Protein AF-A0A0S8A837-F1 (afdb_monomer_lite)

Secondary structure (DSSP, 8-state):
--SHHHHHHHHGGG-TTS--HHHHHHHHHHHHHHHHHHHHHHHHHHHHHHHHHHHH--SS---HHHHHHHHHHHHHHHHHHHHHHHHHHH----

Sequence (94 aa):
MFPYLIQVAEGDKIRPLGIDMSIESMSTQNFSTGMFYFLLFGIVVFLTISFLFMFKDKTQKLKTGEKLLFVMILIGVVVAIVFGAAQMMHGFLV

Foldseek 3Di:
DPPVVVVVVVVVVVPPPPDPCVVVLVVVLVVLVVVLVVVVVVLVVVVVVLVVVVPPCPPDDDDPVNVVVSVVVVVVSVVVNVVSVVCNVVSDDD

pLDDT: mean 72.46, std 15.06, range [46.5, 93.62]

Structure (mmCIF, N/CA/C/O backbone):
data_AF-A0A0S8A837-F1
#
_entry.id   AF-A0A0S8A837-F1
#
loop_
_atom_site.group_PDB
_atom_site.id
_atom_site.type_symbol
_atom_site.label_atom_id
_atom_site.label_alt_id
_atom_site.label_comp_id
_atom_site.label_asym_id
_atom_site.label_entity_id
_atom_site.label_seq_id
_atom_site.pdbx_PDB_ins_code
_atom_site.Cartn_x
_atom_site.Cartn_y
_atom_site.Cartn_z
_atom_site.occupancy
_atom_site.B_iso_or_equiv
_atom_site.auth_seq_id
_atom_site.auth_comp_id
_atom_site.auth_asym_id
_atom_site.auth_atom_id
_atom_site.pdbx_PDB_model_num
ATOM 1 N N . MET A 1 1 ? 26.945 -8.118 -52.269 1.00 46.50 1 MET A N 1
ATOM 2 C CA . MET A 1 1 ? 27.384 -6.822 -51.700 1.00 46.50 1 MET A CA 1
ATOM 3 C C . MET A 1 1 ? 26.210 -5.834 -51.617 1.00 46.50 1 MET A C 1
ATOM 5 O O . MET A 1 1 ? 26.324 -4.713 -52.063 1.00 46.50 1 MET A O 1
ATOM 9 N N . PHE A 1 2 ? 25.057 -6.256 -51.089 1.00 54.84 2 PHE A N 1
ATOM 10 C CA . PHE A 1 2 ? 23.861 -5.420 -50.888 1.00 54.84 2 PHE A CA 1
ATOM 11 C C . PHE A 1 2 ? 22.986 -5.777 -49.650 1.00 54.84 2 PHE A C 1
ATOM 13 O O . PHE A 1 2 ? 21.992 -5.088 -49.453 1.00 54.84 2 PHE A O 1
ATOM 20 N N . PRO A 1 3 ? 23.294 -6.767 -48.769 1.00 52.78 3 PRO A N 1
ATOM 21 C CA . PRO A 1 3 ? 22.422 -7.044 -47.618 1.00 52.78 3 PRO A CA 1
ATOM 22 C C . PRO A 1 3 ? 22.619 -6.073 -46.439 1.00 52.78 3 PRO A C 1
ATOM 24 O O . PRO A 1 3 ? 21.746 -5.971 -45.588 1.00 52.78 3 PRO A O 1
ATOM 27 N N . TYR A 1 4 ? 23.729 -5.326 -46.393 1.00 53.50 4 TYR A N 1
ATOM 28 C CA . TYR A 1 4 ? 24.006 -4.391 -45.296 1.00 53.50 4 TYR A CA 1
ATOM 29 C C . TYR A 1 4 ? 23.165 -3.109 -45.350 1.00 53.50 4 TYR A C 1
ATOM 31 O O . TYR A 1 4 ? 22.953 -2.500 -44.312 1.00 53.50 4 TYR A O 1
ATOM 39 N N . LEU A 1 5 ? 22.655 -2.696 -46.518 1.00 47.66 5 LEU A N 1
ATOM 40 C CA . LEU A 1 5 ? 21.923 -1.424 -46.628 1.00 47.66 5 LEU A CA 1
ATOM 41 C C . LEU A 1 5 ? 20.443 -1.535 -46.239 1.00 47.66 5 LEU A C 1
ATOM 43 O O . LEU A 1 5 ? 19.823 -0.531 -45.908 1.00 47.66 5 LEU A O 1
ATOM 47 N N . ILE A 1 6 ? 19.884 -2.748 -46.233 1.00 52.44 6 ILE A N 1
ATOM 48 C 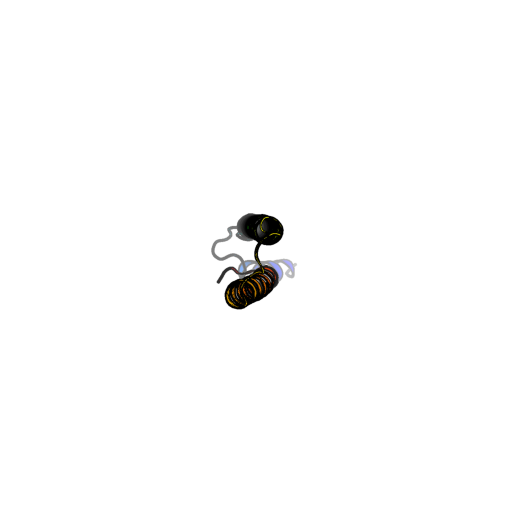CA . ILE A 1 6 ? 18.495 -2.990 -45.816 1.00 52.44 6 ILE A CA 1
ATOM 49 C C . ILE A 1 6 ? 18.391 -2.983 -44.284 1.00 52.44 6 ILE A C 1
ATOM 51 O O . ILE A 1 6 ? 17.445 -2.432 -43.732 1.00 52.44 6 ILE A O 1
ATOM 55 N N . GLN A 1 7 ? 19.414 -3.485 -43.587 1.00 50.75 7 GLN A N 1
ATOM 56 C CA . GLN A 1 7 ? 19.424 -3.566 -42.123 1.00 50.75 7 GLN A CA 1
ATOM 57 C C . GLN A 1 7 ? 19.534 -2.186 -41.444 1.00 50.75 7 GLN A C 1
ATOM 59 O O . GLN A 1 7 ? 19.015 -1.988 -40.348 1.00 50.75 7 GLN A O 1
ATOM 64 N N . VAL A 1 8 ? 20.154 -1.206 -42.115 1.00 54.84 8 VAL A N 1
ATOM 65 C CA . VAL A 1 8 ? 20.282 0.175 -41.612 1.00 54.84 8 VAL A CA 1
ATOM 66 C C . VAL A 1 8 ? 18.963 0.952 -41.750 1.00 54.84 8 VAL A C 1
ATOM 68 O O . VAL A 1 8 ? 18.669 1.798 -40.913 1.00 54.84 8 VAL A O 1
ATOM 71 N N . ALA A 1 9 ? 18.123 0.624 -42.741 1.00 52.28 9 ALA A N 1
ATOM 72 C CA . ALA A 1 9 ? 16.832 1.287 -42.956 1.00 52.28 9 ALA A CA 1
ATOM 73 C C . ALA A 1 9 ? 15.741 0.862 -41.949 1.00 52.28 9 ALA A C 1
ATOM 75 O O . ALA A 1 9 ? 14.782 1.602 -41.721 1.00 52.28 9 ALA A O 1
ATOM 76 N N . GLU A 1 10 ? 15.876 -0.315 -41.331 1.00 53.78 10 GLU A N 1
ATOM 77 C CA . GLU A 1 10 ? 14.973 -0.783 -40.269 1.00 53.78 10 GLU A CA 1
ATOM 78 C C . GLU A 1 10 ? 15.390 -0.308 -38.870 1.00 53.78 10 GLU A C 1
ATOM 80 O O . GLU A 1 10 ? 14.525 -0.093 -38.022 1.00 53.78 10 GLU A O 1
ATOM 85 N N . GLY A 1 11 ? 16.686 -0.064 -38.639 1.00 50.41 11 GLY A N 1
ATOM 86 C CA . GLY A 1 11 ? 17.208 0.455 -37.367 1.00 50.41 11 GLY A CA 1
ATOM 87 C C . GLY A 1 11 ? 16.981 1.955 -37.134 1.00 50.41 11 GLY A C 1
ATOM 88 O O . GLY A 1 11 ? 17.080 2.421 -36.000 1.00 50.41 11 GLY A O 1
ATOM 89 N N . ASP A 1 12 ? 16.651 2.712 -38.183 1.00 51.47 12 ASP A N 1
ATOM 90 C CA . ASP A 1 12 ? 16.468 4.170 -38.121 1.00 51.47 12 ASP A CA 1
ATOM 91 C C . ASP A 1 12 ? 15.049 4.582 -37.678 1.00 51.47 12 ASP A C 1
ATOM 93 O O . ASP A 1 12 ? 14.825 5.673 -37.162 1.00 51.47 12 ASP A O 1
ATOM 97 N N . LYS A 1 13 ? 14.064 3.675 -37.776 1.00 52.12 13 LYS A N 1
ATOM 98 C CA . LYS A 1 13 ? 12.667 3.965 -37.391 1.00 52.12 13 LYS A CA 1
ATOM 99 C C . LYS A 1 13 ? 12.430 4.035 -35.874 1.00 52.12 13 LYS A C 1
ATOM 101 O O . LYS A 1 13 ? 11.343 4.420 -35.457 1.00 52.12 13 LYS A O 1
ATOM 106 N N . ILE A 1 14 ? 13.422 3.669 -35.056 1.00 58.06 14 ILE A N 1
ATOM 107 C CA . ILE A 1 14 ? 13.328 3.618 -33.581 1.00 58.06 14 ILE A CA 1
ATOM 108 C C . ILE A 1 14 ? 14.096 4.786 -32.920 1.00 58.06 14 ILE A C 1
ATOM 110 O O . ILE A 1 14 ? 14.034 4.974 -31.707 1.00 58.06 14 ILE A O 1
ATOM 114 N N . ARG A 1 15 ? 14.799 5.624 -33.696 1.00 59.59 15 ARG A N 1
ATOM 115 C CA . ARG A 1 15 ? 15.657 6.701 -33.176 1.00 59.59 15 ARG A CA 1
ATOM 116 C C . ARG A 1 15 ? 15.183 8.058 -33.701 1.00 59.59 15 ARG A C 1
ATOM 118 O O . ARG A 1 15 ? 15.627 8.470 -34.765 1.00 59.59 15 ARG A O 1
ATOM 125 N N . PRO A 1 16 ? 14.337 8.804 -32.968 1.00 60.81 16 PRO A N 1
ATOM 126 C CA . PRO A 1 16 ? 13.730 10.028 -33.489 1.00 60.81 16 PRO A CA 1
ATOM 127 C C . PRO A 1 16 ? 14.728 11.138 -33.858 1.00 60.81 16 PRO A C 1
ATOM 129 O O . PRO A 1 16 ? 14.336 12.034 -34.592 1.00 60.81 16 PRO A O 1
ATOM 132 N N . LEU A 1 17 ? 15.995 11.076 -33.409 1.00 68.50 17 LEU A N 1
ATOM 133 C CA . LEU A 1 17 ? 17.088 11.982 -33.814 1.00 68.50 17 LEU A CA 1
ATOM 134 C C . LEU A 1 17 ? 18.491 11.321 -33.780 1.00 68.50 17 LEU A C 1
ATOM 136 O O . LEU A 1 17 ? 19.492 11.994 -33.548 1.00 68.50 17 LEU A O 1
ATOM 140 N N . GLY A 1 18 ? 18.598 9.995 -33.934 1.00 63.25 18 GLY A N 1
ATOM 141 C CA . GLY A 1 18 ? 19.891 9.287 -33.817 1.00 63.25 18 GLY A CA 1
ATOM 142 C C . GLY A 1 18 ? 20.483 9.227 -32.396 1.00 63.25 18 GLY A C 1
ATOM 143 O O . GLY A 1 18 ? 21.584 8.713 -32.208 1.00 63.25 18 GLY A O 1
ATOM 144 N N . ILE A 1 19 ? 19.743 9.722 -31.400 1.00 61.62 19 ILE A N 1
ATOM 145 C CA . ILE A 1 19 ? 20.077 9.655 -29.977 1.00 61.62 19 ILE A CA 1
ATOM 146 C C . ILE A 1 19 ? 19.481 8.365 -29.403 1.00 61.62 19 ILE A C 1
ATOM 148 O O . ILE A 1 19 ? 18.283 8.112 -29.555 1.00 61.62 19 ILE A O 1
ATOM 152 N N . ASP A 1 20 ? 20.310 7.549 -28.748 1.00 60.91 20 ASP A N 1
ATOM 153 C CA . ASP A 1 20 ? 19.875 6.346 -28.028 1.00 60.91 20 ASP A CA 1
ATOM 154 C C . ASP A 1 20 ? 19.086 6.719 -26.767 1.00 60.91 20 ASP A C 1
ATOM 156 O O . ASP A 1 20 ? 19.596 6.700 -25.647 1.00 60.91 20 ASP A O 1
ATOM 160 N N . MET A 1 21 ? 17.796 7.010 -26.939 1.00 60.88 21 MET A N 1
ATOM 161 C CA . MET A 1 21 ? 16.859 7.215 -25.824 1.00 60.88 21 MET A CA 1
ATOM 162 C C . MET A 1 21 ? 16.636 5.938 -24.989 1.00 60.88 21 MET A C 1
ATOM 164 O O . MET A 1 21 ? 16.020 5.982 -23.926 1.00 60.88 21 MET A O 1
ATOM 168 N N . SER A 1 22 ? 17.157 4.789 -25.434 1.00 61.03 22 SER A N 1
ATOM 169 C CA . SER A 1 22 ? 17.115 3.528 -24.689 1.00 61.03 22 SER A CA 1
ATOM 170 C C . SER A 1 22 ? 17.872 3.595 -23.354 1.00 61.03 22 SER A C 1
ATOM 172 O O . SER A 1 22 ? 17.439 2.965 -22.394 1.00 61.03 22 SER A O 1
ATOM 174 N N . ILE A 1 23 ? 18.956 4.379 -23.248 1.00 57.31 23 ILE A N 1
ATOM 175 C CA . ILE A 1 23 ? 19.729 4.510 -21.994 1.00 57.31 23 ILE A CA 1
ATOM 176 C C . ILE A 1 23 ? 19.018 5.423 -20.987 1.00 57.31 23 ILE A C 1
ATOM 178 O O . ILE A 1 23 ? 18.973 5.125 -19.793 1.00 57.31 23 ILE A O 1
ATOM 182 N N . GLU A 1 24 ? 18.418 6.512 -21.459 1.00 61.50 24 GLU A N 1
ATOM 183 C CA . GLU A 1 24 ? 17.665 7.435 -20.606 1.00 61.50 24 GLU A CA 1
ATOM 184 C C . GLU A 1 24 ? 16.381 6.774 -20.074 1.00 61.50 24 GLU A C 1
ATOM 186 O O . GLU A 1 24 ? 16.058 6.895 -18.894 1.00 61.50 24 GLU A O 1
ATOM 191 N N . SER A 1 25 ? 15.735 5.932 -20.889 1.00 58.19 25 SER A N 1
ATOM 192 C CA . SER A 1 25 ? 14.600 5.100 -20.471 1.00 58.19 25 SER A CA 1
ATOM 193 C C . SER A 1 25 ? 14.964 4.073 -19.381 1.00 58.1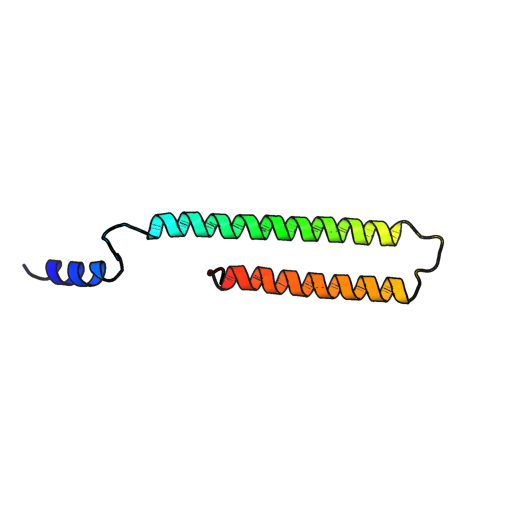9 25 SER A C 1
ATOM 195 O O . SER A 1 25 ? 14.210 3.922 -18.417 1.00 58.19 25 SER A O 1
ATOM 197 N N . MET A 1 26 ? 16.141 3.432 -19.453 1.00 58.25 26 MET A N 1
ATOM 198 C CA . MET A 1 26 ? 16.619 2.514 -18.399 1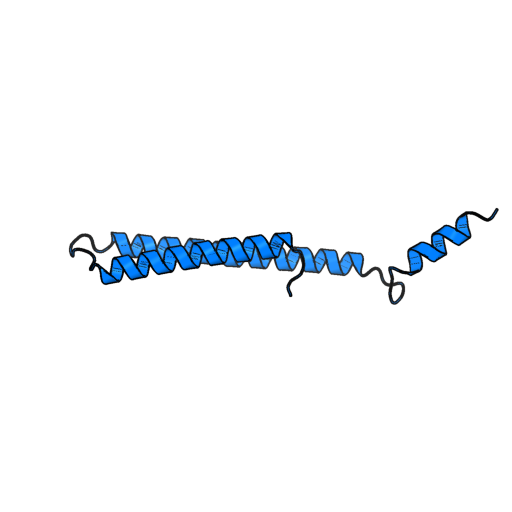.00 58.25 26 MET A CA 1
ATOM 199 C C . MET A 1 26 ? 16.871 3.226 -17.058 1.00 58.25 26 MET A C 1
ATOM 201 O O . MET A 1 26 ? 16.634 2.655 -15.991 1.00 58.25 26 MET A O 1
ATOM 205 N N . SER A 1 27 ? 17.331 4.480 -17.090 1.00 59.53 27 SER A N 1
ATOM 206 C CA . SER A 1 27 ? 17.488 5.324 -15.896 1.00 59.53 27 SER A CA 1
ATOM 207 C C . SER A 1 27 ? 16.130 5.677 -15.269 1.00 59.53 27 SER A C 1
ATOM 209 O O . SER A 1 27 ? 15.911 5.458 -14.072 1.00 59.53 27 SER A O 1
ATOM 211 N N . THR A 1 28 ? 15.171 6.129 -16.082 1.00 60.56 28 THR A N 1
ATOM 212 C CA . THR A 1 28 ? 13.814 6.491 -15.633 1.00 60.56 28 THR A CA 1
ATOM 213 C C . THR A 1 28 ? 13.033 5.293 -15.076 1.00 60.56 28 THR A C 1
ATOM 215 O O . THR A 1 28 ? 12.282 5.433 -14.107 1.00 60.56 28 THR A O 1
ATOM 218 N N . GLN A 1 29 ? 13.254 4.093 -15.616 1.00 60.38 29 GLN A N 1
ATOM 219 C CA . GLN A 1 29 ? 12.632 2.856 -15.136 1.00 60.38 29 GLN A CA 1
ATOM 220 C C . GLN A 1 29 ? 13.075 2.479 -13.706 1.00 60.38 29 GLN A C 1
ATOM 222 O O . GLN A 1 29 ? 12.255 2.058 -12.880 1.00 60.38 29 GLN A O 1
ATOM 227 N N . ASN A 1 30 ? 14.352 2.690 -13.374 1.00 60.19 30 ASN A N 1
ATOM 228 C CA . ASN A 1 30 ? 14.874 2.462 -12.022 1.00 60.19 30 ASN A CA 1
ATOM 229 C C . ASN A 1 30 ? 14.344 3.494 -11.009 1.00 60.19 30 ASN A C 1
ATOM 231 O O . ASN A 1 30 ? 14.074 3.143 -9.859 1.00 60.19 30 ASN A O 1
ATOM 235 N N . PHE A 1 31 ? 14.122 4.742 -11.436 1.00 64.31 31 PHE A N 1
ATOM 236 C CA . PHE A 1 31 ? 13.546 5.788 -10.583 1.00 64.31 31 PHE A CA 1
ATOM 237 C C . PHE A 1 31 ? 12.087 5.492 -10.189 1.00 64.31 31 PHE A C 1
ATOM 239 O O . PHE A 1 31 ? 11.735 5.583 -9.010 1.00 64.31 31 PHE A O 1
ATOM 246 N N . SER A 1 32 ? 11.259 5.056 -11.147 1.00 69.88 32 SER A N 1
ATOM 247 C CA . SER A 1 32 ? 9.870 4.638 -10.878 1.00 69.88 32 SER A CA 1
ATOM 248 C C . SER A 1 32 ? 9.815 3.469 -9.885 1.00 69.88 32 SER A C 1
ATOM 250 O O . SER A 1 32 ? 8.999 3.442 -8.960 1.00 69.88 32 SER A O 1
ATOM 252 N N . THR A 1 33 ? 10.778 2.550 -9.999 1.00 78.88 33 THR A N 1
ATOM 253 C CA . THR A 1 33 ? 10.871 1.398 -9.104 1.00 78.88 33 THR A CA 1
ATOM 254 C C . THR A 1 33 ? 11.194 1.789 -7.659 1.00 78.88 33 THR A C 1
ATOM 256 O O . THR A 1 33 ? 10.569 1.284 -6.723 1.00 78.88 33 THR A O 1
ATOM 259 N N . GLY A 1 34 ? 12.113 2.736 -7.460 1.00 80.00 34 GLY A N 1
ATOM 260 C CA . GLY A 1 34 ? 12.469 3.237 -6.128 1.00 80.00 34 GLY A CA 1
ATOM 261 C C . GLY A 1 34 ? 11.305 3.912 -5.392 1.00 80.00 34 GLY A C 1
ATOM 262 O O . GLY A 1 34 ? 11.102 3.665 -4.202 1.00 80.00 34 GLY A O 1
ATOM 263 N N . MET A 1 35 ? 10.496 4.708 -6.099 1.00 82.31 35 MET A N 1
ATOM 264 C CA . MET A 1 35 ? 9.332 5.392 -5.518 1.00 82.31 35 MET A CA 1
ATOM 265 C C . MET A 1 35 ? 8.252 4.413 -5.042 1.00 82.31 35 MET A C 1
ATOM 267 O O . MET A 1 35 ? 7.669 4.614 -3.975 1.00 82.31 35 MET A O 1
ATOM 271 N N . PHE A 1 36 ? 8.018 3.323 -5.778 1.00 82.88 36 PHE A N 1
ATOM 272 C CA . PHE A 1 36 ? 7.084 2.277 -5.356 1.00 82.88 36 PHE A CA 1
ATOM 273 C C . PHE A 1 36 ? 7.519 1.617 -4.044 1.00 82.88 36 PHE A C 1
ATOM 275 O O . PHE A 1 36 ? 6.714 1.512 -3.120 1.00 82.88 36 PHE A O 1
ATOM 282 N N . TYR A 1 37 ? 8.794 1.232 -3.920 1.00 86.88 37 TYR A N 1
ATOM 283 C CA . TYR A 1 37 ? 9.307 0.653 -2.675 1.00 86.88 37 TYR A CA 1
ATOM 284 C C . TYR A 1 37 ? 9.245 1.636 -1.503 1.00 86.88 37 TYR A C 1
ATOM 286 O O . TYR A 1 37 ? 8.931 1.231 -0.384 1.00 86.88 37 TYR A O 1
ATOM 294 N N . PHE A 1 38 ? 9.483 2.926 -1.748 1.00 88.06 38 PHE A N 1
ATOM 295 C CA . PHE A 1 38 ? 9.335 3.963 -0.728 1.00 88.06 38 PHE A CA 1
ATOM 296 C C . PHE A 1 38 ? 7.881 4.101 -0.245 1.00 88.06 38 PHE A C 1
ATOM 298 O O . PHE A 1 38 ? 7.625 4.140 0.960 1.00 88.06 38 PHE A O 1
ATOM 305 N N . LEU A 1 39 ? 6.917 4.108 -1.169 1.00 88.38 39 LEU A N 1
ATOM 306 C CA . LEU A 1 39 ? 5.490 4.139 -0.833 1.00 88.38 39 LEU A CA 1
ATOM 307 C C . LEU A 1 39 ? 5.050 2.864 -0.104 1.00 88.38 39 LEU A C 1
ATOM 309 O O . LEU A 1 39 ? 4.346 2.948 0.903 1.00 88.38 39 LEU A O 1
ATOM 313 N N . LEU A 1 40 ? 5.510 1.694 -0.556 1.00 90.25 40 LEU A N 1
ATOM 314 C CA . LEU A 1 40 ? 5.257 0.412 0.101 1.00 90.25 40 LEU A CA 1
ATOM 315 C C . LEU A 1 40 ? 5.791 0.420 1.541 1.00 90.25 40 LEU A C 1
ATOM 317 O O . LEU A 1 40 ? 5.092 0.005 2.465 1.00 90.25 40 LEU A O 1
ATOM 321 N N . PHE A 1 41 ? 6.998 0.951 1.751 1.00 92.94 41 PHE A N 1
ATOM 322 C CA . PHE A 1 41 ? 7.571 1.120 3.084 1.00 92.94 41 PHE A CA 1
ATOM 323 C C . PHE A 1 41 ? 6.709 2.043 3.957 1.00 92.94 41 PHE A C 1
ATOM 325 O O . PHE A 1 41 ? 6.401 1.698 5.099 1.00 92.94 41 PHE A O 1
ATOM 332 N N . GLY A 1 42 ? 6.243 3.171 3.413 1.00 91.69 42 GLY A N 1
ATOM 333 C CA . GLY A 1 42 ? 5.314 4.070 4.103 1.00 91.69 42 GLY A CA 1
ATOM 334 C C . GLY A 1 42 ? 4.015 3.378 4.534 1.00 91.69 42 GLY A C 1
ATOM 335 O O . GLY A 1 42 ? 3.577 3.545 5.673 1.00 91.69 42 GLY A O 1
ATOM 336 N N . ILE A 1 43 ? 3.439 2.540 3.666 1.00 91.19 43 ILE A N 1
ATOM 337 C CA . ILE A 1 43 ? 2.246 1.734 3.975 1.00 91.19 43 ILE A CA 1
ATOM 338 C C . ILE A 1 43 ? 2.520 0.767 5.135 1.00 91.19 43 ILE A C 1
ATOM 340 O O . ILE A 1 43 ? 1.704 0.660 6.051 1.00 91.19 43 ILE A O 1
ATOM 344 N N . VAL A 1 44 ? 3.670 0.089 5.131 1.00 92.38 44 VAL A N 1
ATOM 345 C CA . VAL A 1 44 ? 4.060 -0.841 6.204 1.00 92.38 44 VAL A CA 1
ATOM 346 C C . VAL A 1 44 ? 4.212 -0.113 7.541 1.00 92.38 44 VAL A C 1
ATOM 348 O O . VAL A 1 44 ? 3.695 -0.580 8.562 1.00 92.38 44 VAL A O 1
ATOM 351 N N . VAL A 1 45 ? 4.866 1.052 7.549 1.00 93.62 45 VAL A N 1
ATOM 352 C CA . VAL A 1 45 ? 5.007 1.886 8.755 1.00 93.62 45 VAL A CA 1
ATOM 353 C C . VAL A 1 45 ? 3.637 2.335 9.265 1.00 93.62 45 VAL A C 1
ATOM 355 O O . VAL A 1 45 ? 3.341 2.188 10.453 1.00 93.62 45 VAL A O 1
ATOM 358 N N . PHE A 1 46 ? 2.773 2.818 8.372 1.00 90.56 46 PHE A N 1
ATOM 359 C CA . PHE A 1 46 ? 1.418 3.240 8.717 1.00 90.56 46 PHE A CA 1
ATOM 360 C C . PHE A 1 46 ? 0.588 2.097 9.323 1.00 90.56 46 PHE A C 1
ATOM 362 O O . PHE A 1 46 ? -0.004 2.272 10.391 1.00 90.56 46 PHE A O 1
ATOM 369 N N . LEU A 1 47 ? 0.592 0.911 8.702 1.00 90.19 47 LEU A N 1
ATOM 370 C CA . LEU A 1 47 ? -0.092 -0.273 9.233 1.00 90.19 47 LEU A CA 1
ATOM 371 C C . LEU A 1 47 ? 0.436 -0.659 10.618 1.00 90.19 47 LEU A C 1
ATOM 373 O O . LEU A 1 47 ? -0.354 -0.957 11.513 1.00 90.19 47 LEU A O 1
ATOM 377 N N . THR A 1 48 ? 1.754 -0.607 10.816 1.00 90.00 48 THR A N 1
ATOM 378 C CA . THR A 1 48 ? 2.393 -0.940 12.098 1.00 90.00 48 THR A CA 1
ATOM 379 C C . THR A 1 48 ? 1.910 -0.019 13.217 1.00 90.00 48 THR A C 1
ATOM 381 O O . THR A 1 48 ? 1.525 -0.491 14.288 1.00 90.00 48 THR A O 1
ATOM 384 N N . ILE A 1 49 ? 1.869 1.293 12.963 1.00 88.56 49 ILE A N 1
ATOM 385 C CA . ILE A 1 49 ? 1.369 2.281 13.929 1.00 88.56 49 ILE A CA 1
ATOM 386 C C . ILE A 1 49 ? -0.124 2.064 14.195 1.00 88.56 49 ILE A C 1
ATOM 388 O O . ILE A 1 49 ? -0.549 2.090 15.350 1.00 88.56 49 ILE A O 1
ATOM 392 N N . SER A 1 50 ? -0.912 1.808 13.149 1.00 84.88 50 SER A N 1
ATOM 393 C CA . SER A 1 50 ? -2.355 1.583 13.269 1.00 84.88 50 SER A CA 1
ATOM 394 C C . SER A 1 50 ? -2.676 0.348 14.126 1.00 84.88 50 SER A C 1
ATOM 396 O O . SER A 1 50 ? -3.514 0.413 15.027 1.00 84.88 50 SER A O 1
ATOM 398 N N . PHE A 1 51 ? -1.947 -0.757 13.934 1.00 83.69 51 PHE A N 1
ATOM 399 C CA . PHE A 1 51 ? -2.074 -1.953 14.772 1.00 83.69 51 PHE A CA 1
ATOM 400 C C . PHE A 1 51 ? -1.601 -1.718 16.211 1.00 83.69 51 PHE A C 1
ATOM 402 O O . PHE A 1 51 ? -2.290 -2.118 17.150 1.00 83.69 51 PHE A O 1
ATOM 409 N N . LEU A 1 52 ? -0.460 -1.049 16.411 1.00 85.38 52 LEU A N 1
ATOM 410 C CA . LEU A 1 52 ? 0.026 -0.694 17.751 1.00 85.38 52 LEU A CA 1
ATOM 411 C C . LEU A 1 52 ? -0.997 0.144 18.521 1.00 85.38 52 LEU A C 1
ATOM 413 O O . LEU A 1 52 ? -1.209 -0.089 19.711 1.00 85.38 52 LEU A O 1
ATOM 417 N N . PHE A 1 53 ? -1.657 1.081 17.842 1.00 79.75 53 PHE A N 1
ATOM 418 C CA . PHE A 1 53 ? -2.714 1.897 18.427 1.00 79.75 53 PHE A CA 1
ATOM 419 C C . PHE A 1 53 ? -3.908 1.039 18.870 1.00 79.75 53 PHE A C 1
ATOM 421 O O . PHE A 1 53 ? -4.382 1.187 19.993 1.00 79.75 53 PHE A O 1
ATOM 428 N N . MET A 1 54 ? -4.317 0.064 18.053 1.00 73.75 54 MET A N 1
ATOM 429 C CA . MET A 1 54 ? -5.404 -0.866 18.385 1.00 73.75 54 MET A CA 1
ATOM 430 C C . MET A 1 54 ? -5.118 -1.717 19.635 1.00 73.75 54 MET A C 1
ATOM 432 O O . MET A 1 54 ? -6.037 -2.047 20.382 1.00 73.75 54 MET A O 1
ATOM 436 N N . PHE A 1 55 ? -3.855 -2.081 19.880 1.00 72.19 55 PHE A N 1
ATOM 437 C CA . PHE A 1 55 ? -3.468 -2.892 21.042 1.00 72.19 55 PHE A CA 1
ATOM 438 C C . PHE A 1 55 ? -3.178 -2.084 22.310 1.00 72.19 55 PHE A C 1
ATOM 440 O O . PHE A 1 55 ? -3.063 -2.688 23.383 1.00 72.19 55 PHE A O 1
ATOM 447 N N . LYS A 1 56 ? -3.039 -0.755 22.210 1.00 69.81 56 LYS A N 1
ATOM 448 C CA . LYS A 1 56 ? -2.666 0.099 23.345 1.00 69.81 56 LYS A CA 1
ATOM 449 C C . LYS A 1 56 ? -3.817 0.284 24.338 1.00 69.81 56 LYS A C 1
ATOM 451 O O . LYS A 1 56 ? -3.578 0.306 25.542 1.00 69.81 56 LYS A O 1
ATOM 456 N N . ASP A 1 57 ? -5.055 0.307 23.856 1.00 62.59 57 ASP A N 1
ATOM 457 C CA . ASP A 1 57 ? -6.252 0.484 24.681 1.00 62.59 57 ASP A CA 1
ATOM 458 C C . ASP A 1 57 ? -6.950 -0.856 24.960 1.00 62.59 57 ASP A C 1
ATOM 460 O O . ASP A 1 57 ? -8.009 -1.173 24.424 1.00 62.59 57 ASP A O 1
ATOM 464 N N . LYS A 1 58 ? -6.359 -1.684 25.834 1.00 57.34 58 LYS A N 1
ATOM 465 C CA . LYS A 1 58 ? -6.988 -2.949 26.279 1.00 57.34 58 LYS A CA 1
ATOM 466 C C . LYS A 1 58 ? -8.139 -2.757 27.275 1.00 57.34 58 LYS A C 1
ATOM 468 O O . LYS A 1 58 ? -8.839 -3.718 27.587 1.00 57.34 58 LYS A O 1
ATOM 473 N N . THR A 1 59 ? -8.330 -1.546 27.794 1.00 56.53 59 THR A N 1
ATOM 474 C CA . THR A 1 59 ? -9.202 -1.281 28.951 1.00 56.53 59 THR A CA 1
ATOM 475 C C . THR A 1 59 ? -10.607 -0.817 28.563 1.00 56.53 59 THR A C 1
ATOM 477 O O . THR A 1 59 ? -11.527 -0.912 29.373 1.00 56.53 59 THR A O 1
ATOM 480 N N . GLN A 1 60 ? -10.810 -0.344 27.330 1.00 57.41 60 GLN A N 1
ATOM 481 C CA . GLN A 1 60 ? -12.123 0.061 26.828 1.00 57.41 60 GLN A CA 1
ATOM 482 C C . GLN A 1 60 ? -12.468 -0.779 25.601 1.00 57.41 60 GLN A C 1
ATOM 484 O O . GLN A 1 60 ? -11.694 -0.860 24.654 1.00 57.41 60 GLN A O 1
ATOM 489 N N . LYS A 1 61 ? -13.627 -1.450 25.623 1.00 62.97 61 LYS A N 1
ATOM 490 C CA . LYS A 1 61 ? -14.152 -2.174 24.457 1.00 62.97 61 LYS A CA 1
ATOM 491 C C . LYS A 1 61 ? -14.163 -1.223 23.253 1.00 62.97 61 LYS A C 1
ATOM 493 O O . LYS A 1 61 ? -14.970 -0.296 23.239 1.00 62.97 61 LYS A O 1
ATOM 498 N N . LEU A 1 62 ? -13.298 -1.489 22.268 1.00 63.03 62 LEU A N 1
ATOM 499 C CA . LEU A 1 62 ? -13.276 -0.819 20.964 1.00 63.03 62 LEU A CA 1
ATOM 500 C C . LEU A 1 62 ? -14.706 -0.665 20.448 1.00 63.03 62 LEU A C 1
ATOM 502 O O . LEU A 1 62 ? -15.433 -1.659 20.302 1.00 63.03 62 LEU A O 1
ATOM 506 N N . LYS A 1 63 ? -15.126 0.579 20.204 1.00 74.25 63 LYS A N 1
ATOM 507 C CA . LYS A 1 63 ? -16.486 0.850 19.730 1.00 74.25 63 LYS A CA 1
ATOM 508 C C . LYS A 1 63 ? -16.656 0.236 18.342 1.00 74.25 63 LYS A C 1
ATOM 510 O O . LYS A 1 63 ? -15.728 0.229 17.535 1.00 74.25 63 LYS A O 1
ATOM 515 N N . THR A 1 64 ? -17.862 -0.237 18.022 1.00 75.12 64 THR A N 1
ATOM 516 C CA . THR A 1 64 ? -18.174 -0.809 16.697 1.00 75.12 64 THR A CA 1
ATOM 517 C C . THR A 1 64 ? -17.768 0.131 15.552 1.00 75.12 64 THR A C 1
ATOM 519 O O . THR A 1 64 ? -17.306 -0.337 14.515 1.00 75.12 64 THR A O 1
ATOM 522 N N . GLY A 1 65 ? -17.853 1.451 15.770 1.00 77.31 65 GLY A N 1
ATOM 523 C CA . GLY A 1 65 ? -17.397 2.472 14.821 1.00 77.31 65 GLY A CA 1
ATOM 524 C C . GLY A 1 65 ? -15.880 2.505 14.589 1.00 77.31 65 GLY A C 1
ATOM 525 O O . GLY A 1 65 ? -15.457 2.624 13.445 1.00 77.31 65 GLY A O 1
ATOM 526 N N . GLU A 1 66 ? -15.053 2.329 15.626 1.00 79.06 66 GLU A N 1
ATOM 527 C CA . GLU A 1 66 ? -13.587 2.261 15.469 1.00 79.06 66 GLU A CA 1
ATOM 528 C C . GLU A 1 66 ? -13.165 1.001 14.719 1.00 79.06 66 GLU A C 1
ATOM 530 O O . GLU A 1 66 ? -12.294 1.048 13.853 1.00 79.06 66 GLU A O 1
ATOM 535 N N . LYS A 1 67 ? -13.830 -0.126 14.997 1.00 79.56 67 LYS A N 1
ATOM 536 C CA . LYS A 1 67 ? -13.574 -1.373 14.271 1.00 79.56 67 LYS A CA 1
ATOM 537 C C . LYS A 1 67 ? -13.934 -1.240 12.786 1.00 79.56 67 LYS A C 1
ATOM 539 O O . LYS A 1 67 ? -13.172 -1.706 11.945 1.00 79.56 67 LYS A O 1
ATOM 544 N N . LEU A 1 68 ? -15.055 -0.592 12.458 1.00 86.75 68 LEU A N 1
ATOM 545 C CA . LEU A 1 68 ? -15.452 -0.348 11.067 1.00 86.75 68 LEU A CA 1
ATOM 546 C C . LEU A 1 68 ? -14.446 0.553 10.340 1.00 86.75 68 LEU A C 1
ATOM 548 O O . LEU A 1 68 ? -14.058 0.255 9.213 1.00 86.75 68 LEU A O 1
ATOM 552 N N . LEU A 1 69 ? -13.992 1.617 11.005 1.00 85.19 69 LEU A N 1
ATOM 553 C CA . LEU A 1 69 ? -12.995 2.536 10.462 1.00 85.19 69 LEU A CA 1
ATOM 554 C C . LEU A 1 69 ? -11.673 1.806 10.181 1.00 85.19 69 LEU A C 1
ATOM 556 O O . LEU A 1 69 ? -11.110 1.951 9.098 1.00 85.19 69 LEU A O 1
ATOM 560 N N . PHE A 1 70 ? -11.227 0.945 11.099 1.00 84.12 70 PHE A N 1
ATOM 561 C CA . PHE A 1 70 ? -10.027 0.127 10.909 1.00 84.12 70 PHE A CA 1
ATOM 562 C C . PHE A 1 70 ? -10.153 -0.846 9.727 1.00 84.12 70 PHE A C 1
ATOM 564 O O . PHE A 1 70 ? -9.230 -0.979 8.924 1.00 84.12 70 PHE A O 1
ATOM 571 N N . VAL A 1 71 ? -11.313 -1.492 9.575 1.00 88.19 71 VAL A N 1
ATOM 572 C CA . VAL A 1 71 ? -11.586 -2.381 8.435 1.00 88.19 71 VAL A CA 1
ATOM 573 C C . VAL A 1 71 ? -11.573 -1.606 7.114 1.00 88.19 71 VAL A C 1
ATOM 575 O O . VAL A 1 71 ? -10.989 -2.083 6.144 1.00 88.19 71 VAL A O 1
ATOM 578 N N . MET A 1 72 ? -12.150 -0.401 7.066 1.00 89.81 72 MET A N 1
ATOM 579 C CA . MET A 1 72 ? -12.112 0.437 5.861 1.00 89.81 72 MET A CA 1
ATOM 580 C C . MET A 1 72 ? -10.696 0.884 5.494 1.00 89.81 72 MET A C 1
ATOM 582 O O . MET A 1 72 ? -10.345 0.865 4.315 1.00 89.81 72 MET A O 1
ATOM 586 N N . ILE A 1 73 ? -9.865 1.217 6.486 1.00 89.94 73 ILE A N 1
ATOM 587 C CA . ILE A 1 73 ? -8.444 1.509 6.261 1.00 89.94 73 ILE A CA 1
ATOM 588 C C . ILE A 1 73 ? -7.737 0.285 5.670 1.00 89.94 73 ILE A C 1
ATOM 590 O O . ILE A 1 73 ? -7.036 0.420 4.670 1.00 89.94 73 ILE A O 1
ATOM 594 N N . LEU A 1 74 ? -7.943 -0.907 6.240 1.00 89.00 74 LEU A N 1
ATOM 595 C CA . LEU A 1 74 ? -7.342 -2.139 5.720 1.00 89.00 74 LEU A CA 1
ATOM 596 C C . LEU A 1 74 ? -7.741 -2.406 4.266 1.00 89.00 74 LEU A C 1
ATOM 598 O O . LEU A 1 74 ? -6.881 -2.724 3.449 1.00 89.00 74 LEU A O 1
ATOM 602 N N . ILE A 1 75 ? -9.020 -2.230 3.929 1.00 92.38 75 ILE A N 1
ATOM 603 C CA . ILE A 1 75 ? -9.504 -2.374 2.551 1.00 92.38 75 ILE A CA 1
ATOM 604 C C . ILE A 1 75 ? -8.812 -1.361 1.632 1.00 92.38 75 ILE A C 1
ATOM 606 O O . ILE A 1 75 ? -8.296 -1.746 0.584 1.00 92.38 75 ILE A O 1
ATOM 610 N N . GLY A 1 76 ? -8.747 -0.087 2.031 1.00 92.19 76 GLY A N 1
ATOM 611 C CA . GLY A 1 76 ? -8.073 0.955 1.255 1.00 92.19 76 GLY A CA 1
ATOM 612 C C . GLY A 1 76 ? -6.591 0.655 1.018 1.00 92.19 76 GLY A C 1
ATOM 613 O O . GLY A 1 76 ? -6.095 0.838 -0.092 1.00 92.19 76 GLY A O 1
ATOM 614 N N . VAL A 1 77 ? -5.899 0.122 2.027 1.00 91.31 77 VAL A N 1
ATOM 615 C CA . VAL A 1 77 ? -4.493 -0.286 1.918 1.00 91.31 77 VAL A CA 1
ATOM 616 C C . VAL A 1 77 ? -4.316 -1.444 0.937 1.00 91.31 77 VAL A C 1
ATOM 618 O O . VAL A 1 77 ? -3.428 -1.387 0.088 1.00 91.31 77 VAL A O 1
ATOM 621 N N . VAL A 1 78 ? -5.167 -2.471 1.003 1.00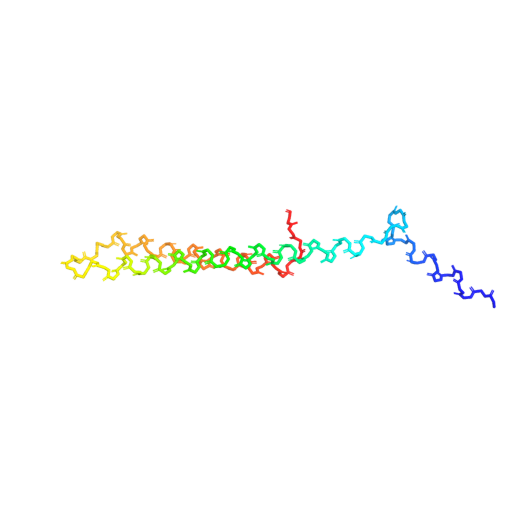 91.50 78 VAL A N 1
ATOM 622 C CA . VAL A 1 78 ? -5.120 -3.600 0.056 1.00 91.50 78 VAL A CA 1
ATOM 623 C C . VAL A 1 78 ? -5.314 -3.107 -1.376 1.00 91.50 78 VAL A C 1
ATOM 625 O O . VAL A 1 78 ? -4.541 -3.475 -2.260 1.00 91.50 78 VAL A O 1
ATOM 628 N N . VAL A 1 79 ? -6.293 -2.228 -1.600 1.00 92.69 79 VAL A N 1
ATOM 629 C CA . VAL A 1 79 ? -6.532 -1.616 -2.913 1.00 92.69 79 VAL A CA 1
ATOM 630 C C . VAL A 1 79 ? -5.300 -0.831 -3.372 1.00 92.69 79 VAL A C 1
ATOM 632 O O . VAL A 1 79 ? -4.821 -1.058 -4.480 1.00 92.69 79 VAL A O 1
ATOM 635 N N . ALA A 1 80 ? -4.722 0.022 -2.523 1.00 89.44 80 ALA A N 1
ATOM 636 C CA . ALA A 1 80 ? -3.524 0.793 -2.862 1.00 89.44 80 ALA A CA 1
ATOM 637 C C . ALA A 1 80 ? -2.331 -0.096 -3.263 1.00 89.44 80 ALA A C 1
ATOM 639 O O . ALA A 1 80 ? -1.636 0.217 -4.230 1.00 89.44 80 ALA A O 1
ATOM 640 N N . ILE A 1 81 ? -2.120 -1.226 -2.576 1.00 89.00 81 ILE A N 1
ATOM 641 C CA . ILE A 1 81 ? -1.062 -2.191 -2.915 1.00 89.00 81 ILE A CA 1
ATOM 642 C C . ILE A 1 81 ? -1.320 -2.828 -4.285 1.00 89.00 81 ILE A C 1
ATOM 644 O O . ILE A 1 81 ? -0.396 -2.919 -5.091 1.00 89.00 81 ILE A O 1
ATOM 648 N N . VAL A 1 82 ? -2.560 -3.239 -4.574 1.00 89.50 82 VAL A N 1
ATOM 649 C CA . VAL A 1 82 ? -2.929 -3.832 -5.873 1.00 89.50 82 VAL A CA 1
ATOM 650 C C . VAL A 1 82 ? -2.705 -2.837 -7.010 1.00 89.50 82 VAL A C 1
ATOM 652 O O . VAL A 1 82 ? -2.099 -3.193 -8.019 1.00 89.50 82 VAL A O 1
ATOM 655 N N . PHE A 1 83 ? -3.136 -1.586 -6.841 1.00 86.88 83 PHE A N 1
ATOM 656 C CA . PHE A 1 83 ? -2.917 -0.539 -7.840 1.00 86.88 83 PHE A CA 1
ATOM 657 C C . PHE A 1 83 ? -1.432 -0.209 -8.013 1.00 86.88 83 PHE A C 1
ATOM 659 O O . PHE A 1 83 ? -0.969 -0.096 -9.145 1.00 86.88 83 PHE A O 1
ATOM 666 N N . GLY A 1 84 ? -0.663 -0.119 -6.927 1.00 85.06 84 GLY A N 1
ATOM 667 C CA . GLY A 1 84 ? 0.781 0.098 -7.012 1.00 85.06 84 GLY A CA 1
ATOM 668 C C . GLY A 1 84 ? 1.517 -1.062 -7.699 1.00 85.06 84 GLY A C 1
ATOM 669 O O . GLY A 1 84 ? 2.399 -0.839 -8.524 1.00 85.06 84 GLY A O 1
ATOM 670 N N . ALA A 1 85 ? 1.124 -2.310 -7.429 1.00 84.12 85 ALA A N 1
ATOM 671 C CA . ALA A 1 85 ? 1.673 -3.477 -8.120 1.00 84.12 85 ALA A CA 1
ATOM 672 C C . ALA A 1 85 ? 1.293 -3.488 -9.612 1.00 84.12 85 ALA A C 1
ATOM 674 O O . ALA A 1 85 ? 2.128 -3.790 -10.466 1.00 84.12 85 ALA A O 1
ATOM 675 N N . ALA A 1 86 ? 0.058 -3.099 -9.945 1.00 85.56 86 ALA A N 1
ATOM 676 C CA . ALA A 1 86 ? -0.385 -2.953 -11.330 1.00 85.56 86 ALA A CA 1
ATOM 677 C C . ALA A 1 86 ? 0.408 -1.867 -12.085 1.00 85.56 86 ALA A C 1
ATOM 679 O O . ALA A 1 86 ? 0.731 -2.062 -13.257 1.00 85.56 86 ALA A O 1
ATOM 680 N N . GLN A 1 87 ? 0.790 -0.771 -11.414 1.00 77.31 87 GLN A N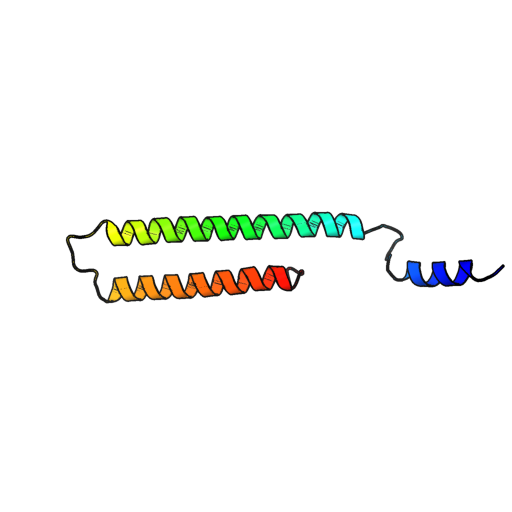 1
ATOM 681 C CA . GLN A 1 87 ? 1.651 0.274 -11.989 1.00 77.31 87 GLN A CA 1
ATOM 682 C C . GLN A 1 87 ? 3.037 -0.260 -12.387 1.00 77.31 87 GLN A C 1
ATOM 684 O O . GLN A 1 87 ? 3.580 0.160 -13.406 1.00 77.31 87 GLN A O 1
ATOM 689 N N . MET A 1 88 ? 3.589 -1.230 -11.650 1.00 76.44 88 MET A N 1
ATOM 690 C CA . MET A 1 88 ? 4.866 -1.859 -12.016 1.00 76.44 88 MET A CA 1
ATOM 691 C C . MET A 1 88 ? 4.753 -2.764 -13.244 1.00 76.44 88 MET A C 1
ATOM 693 O O . MET A 1 88 ? 5.671 -2.816 -14.058 1.00 76.44 88 MET A O 1
ATOM 697 N N . MET A 1 89 ? 3.625 -3.466 -13.389 1.00 73.81 89 MET A N 1
ATOM 698 C CA . MET A 1 89 ? 3.392 -4.389 -14.503 1.00 73.81 89 MET A CA 1
ATOM 699 C C . MET A 1 89 ? 3.142 -3.655 -15.826 1.00 73.81 89 MET A C 1
ATOM 701 O O . MET A 1 89 ? 3.516 -4.155 -16.884 1.00 73.81 89 MET A O 1
ATOM 705 N N . HIS A 1 90 ? 2.540 -2.463 -15.774 1.00 64.12 90 HIS A N 1
ATOM 706 C CA . HIS A 1 90 ? 2.278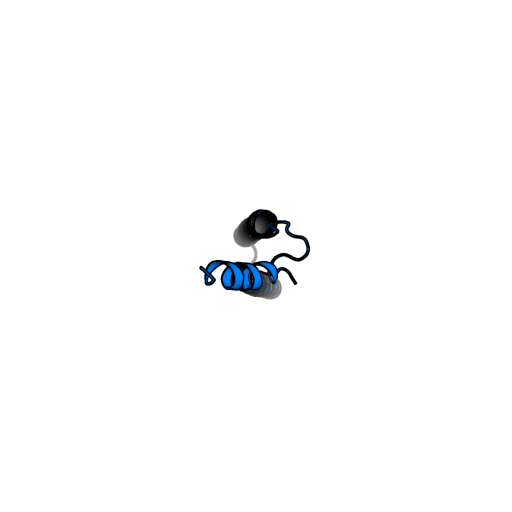 -1.664 -16.970 1.00 64.12 90 HIS A CA 1
ATOM 707 C C . HIS A 1 90 ? 3.456 -0.793 -17.426 1.00 64.12 90 HIS A C 1
ATOM 709 O O . HIS A 1 90 ? 3.383 -0.260 -18.530 1.00 64.12 90 HIS A O 1
ATOM 715 N N . GLY A 1 91 ? 4.535 -0.662 -16.639 1.00 56.03 91 GLY A N 1
ATOM 716 C CA . GLY A 1 91 ? 5.813 -0.036 -17.034 1.00 56.03 91 GLY A CA 1
ATOM 717 C C . GLY A 1 91 ? 5.759 1.451 -17.421 1.00 56.03 91 GLY A C 1
ATOM 718 O O . GLY A 1 91 ? 6.799 2.092 -17.550 1.00 56.03 91 GLY A O 1
ATOM 719 N N . PHE A 1 92 ? 4.562 2.006 -17.571 1.00 50.75 92 PHE A N 1
ATOM 720 C CA . PHE A 1 92 ? 4.278 3.386 -17.899 1.00 50.75 92 PHE A CA 1
ATOM 721 C C . PHE A 1 92 ? 3.524 3.994 -16.724 1.00 50.75 92 PHE A C 1
ATOM 723 O O . PHE A 1 92 ? 2.395 3.612 -16.408 1.00 50.75 92 PHE A O 1
ATOM 730 N N . LEU A 1 93 ? 4.178 4.950 -16.072 1.00 49.88 93 LEU A N 1
ATOM 731 C CA . LEU A 1 93 ? 3.468 6.014 -15.380 1.00 49.88 93 LEU A CA 1
ATOM 732 C C . LEU A 1 93 ? 2.570 6.658 -16.449 1.00 49.88 93 LEU A C 1
ATOM 734 O O . LEU A 1 93 ? 3.094 7.097 -17.473 1.00 49.88 93 LEU A O 1
ATOM 738 N N . VAL A 1 94 ? 1.247 6.604 -16.272 1.00 48.91 94 VAL A N 1
ATOM 739 C CA . VAL A 1 94 ? 0.317 7.411 -17.084 1.00 48.91 94 VAL A CA 1
ATOM 740 C C . VAL A 1 94 ? 0.723 8.877 -17.001 1.00 48.91 94 VAL A C 1
ATOM 742 O O . VAL A 1 94 ? 1.066 9.312 -15.876 1.00 48.91 94 VAL A O 1
#

Radius of gyration: 24.46 Å; chains: 1; bounding box: 46×19×81 Å